Protein 3A4C (pdb70)

Sequence (106 aa):
RCPEQELRLQRLERLPELARVLRNVFVSERKPALTMEVVCARMVDSCQTALSPGEMEKHLVLLAELLPDWLSLHRIRTDTYVKLDKAVDLAGLTARLAHHVHAEGL

Solvent-accessible surface area: 6873 Å² total; per-residue (Å²): 167,73,113,141,65,65,70,70,34,76,55,2,125,83,0,56,138,9,3,119,23,0,78,73,12,4,93,99,29,2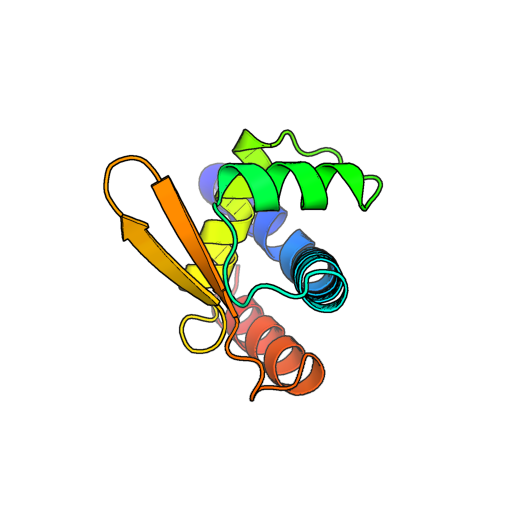23,114,106,25,6,27,10,146,54,0,5,45,94,0,26,122,68,47,193,42,102,20,51,75,42,74,0,77,110,3,0,49,21,0,12,112,19,8,87,122,8,3,59,66,112,198,84,234,141,64,38,68,0,111,14,65,137,96,48,97,8,67,29,3,47,64,104,2,57,118,65,34,151,71,72,61,66

B-factor: mean 21.06, std 9.91, range [3.39, 57.21]

Radius of gyration: 13.51 Å; Cα contacts (8 Å, |Δi|>4): 96; chains: 1; bounding box: 36×27×36 Å

Organism: Mus musculus (NCBI:txid10090)

CATH classification: 1.10.10.1420

Structure (mmCIF, N/CA/C/O backbone):
data_3A4C
#
_entry.id   3A4C
#
_cell.length_a   52.565
_cell.length_b   52.565
_cell.length_c   96.035
_cell.angle_alpha   90.00
_cell.angle_beta   90.00
_cell.angle_gamma   90.00
#
_symmetry.space_group_name_H-M   'P 41 21 2'
#
loop_
_entity.id
_entity.type
_entity.pdbx_description
1 polymer 'DNA replication factor Cdt1'
2 water water
#
loop_
_atom_site.group_PDB
_atom_site.id
_atom_site.type_symbol
_atom_site.label_atom_id
_atom_site.label_alt_id
_atom_site.label_comp_id
_atom_site.label_asym_id
_atom_site.label_entity_id
_atom_site.label_seq_id
_atom_site.pdbx_PDB_ins_code
_atom_site.Cartn_x
_atom_site.Cartn_y
_atom_site.Cartn_z
_atom_site.occupancy
_atom_site.B_iso_or_equiv
_atom_site.auth_seq_id
_atom_site.auth_comp_id
_atom_site.auth_asym_id
_atom_site.auth_atom_id
_atom_site.pdbx_PDB_model_num
ATOM 1 N N . ARG A 1 1 ? 28.759 10.304 26.064 1.00 48.52 452 ARG A N 1
ATOM 2 C CA . ARG A 1 1 ? 27.912 10.710 24.947 1.00 46.75 452 ARG A CA 1
ATOM 3 C C . ARG A 1 1 ? 28.765 11.227 23.795 1.00 41.97 452 ARG A C 1
ATOM 4 O O . ARG A 1 1 ? 29.552 12.156 23.968 1.00 51.98 452 ARG A O 1
ATOM 12 N N . CYS A 1 2 ? 28.610 10.622 22.621 1.00 38.60 453 CYS A N 1
ATOM 13 C CA . CYS A 1 2 ? 29.435 10.981 21.471 1.00 41.54 453 CYS A CA 1
ATOM 14 C C . CYS A 1 2 ? 28.912 12.225 20.746 1.00 39.89 453 CYS A C 1
ATOM 15 O O . CYS A 1 2 ? 27.745 12.584 20.886 1.00 38.26 453 CYS A O 1
ATOM 18 N N . PRO A 1 3 ? 29.787 12.884 19.970 1.00 37.95 454 PRO A N 1
ATOM 19 C CA . PRO A 1 3 ? 29.503 14.150 19.282 1.00 36.28 454 PRO A CA 1
ATOM 20 C C . PRO A 1 3 ? 28.246 14.094 18.423 1.00 33.97 454 PRO A C 1
ATOM 21 O O . PRO A 1 3 ? 27.429 15.010 18.481 1.00 30.01 454 PRO A O 1
ATOM 25 N N . GLU A 1 4 ? 28.100 13.041 17.625 1.00 34.22 455 GLU A N 1
ATOM 26 C CA . GLU A 1 4 ? 26.933 12.906 16.762 1.00 29.46 455 GLU A CA 1
ATOM 27 C C . GLU A 1 4 ? 25.643 12.958 17.577 1.00 27.83 455 GLU A C 1
ATOM 28 O O . GLU A 1 4 ? 24.634 13.544 17.159 1.00 21.84 455 GLU A O 1
ATOM 34 N N . GLN A 1 5 ? 25.683 12.334 18.745 1.00 26.93 456 GLN A N 1
ATOM 35 C CA . GLN A 1 5 ? 24.519 12.275 19.606 1.00 22.46 456 GLN A CA 1
ATOM 36 C C . GLN A 1 5 ? 24.329 13.597 20.335 1.00 24.55 456 GLN A C 1
ATOM 37 O O . GLN A 1 5 ? 23.203 14.026 20.577 1.00 19.00 456 GLN A O 1
ATOM 43 N N . GLU A 1 6 ? 25.427 14.245 20.705 1.00 25.28 457 GLU A N 1
ATOM 44 C CA . GLU A 1 6 ? 25.301 15.550 21.332 1.00 25.99 457 GLU A CA 1
ATOM 45 C C . GLU A 1 6 ? 24.683 16.526 20.332 1.00 23.66 457 GLU A C 1
ATOM 46 O O . GLU A 1 6 ? 23.862 17.368 20.693 1.00 21.71 457 GLU A O 1
ATOM 52 N N . LEU A 1 7 ? 25.066 16.394 19.068 1.00 20.56 458 LEU A N 1
ATOM 53 C CA . LEU A 1 7 ? 24.505 17.236 18.025 1.00 20.40 458 LEU A CA 1
ATOM 54 C C . LEU A 1 7 ? 23.012 16.988 17.871 1.00 20.55 458 LEU A C 1
ATOM 55 O O . LEU A 1 7 ? 22.226 17.930 17.804 1.00 17.74 458 LEU A O 1
ATOM 60 N N . ARG A 1 8 ? 22.613 15.721 17.819 1.00 18.12 459 ARG A N 1
ATOM 61 C CA . ARG A 1 8 ? 21.194 15.407 17.729 1.00 16.39 459 ARG A CA 1
ATOM 62 C C . ARG A 1 8 ? 20.407 16.012 18.893 1.00 17.62 459 ARG A C 1
ATOM 63 O O . ARG A 1 8 ? 19.338 16.585 18.699 1.00 13.04 459 ARG A O 1
ATOM 71 N N . LEU A 1 9 ? 20.924 15.864 20.105 1.00 15.43 460 LEU A N 1
ATOM 72 C CA . LEU A 1 9 ? 20.247 16.424 21.267 1.00 18.32 460 LEU A CA 1
ATOM 73 C C . LEU A 1 9 ? 20.123 17.948 21.132 1.00 14.59 460 LEU A C 1
ATOM 74 O O . LEU A 1 9 ? 19.098 18.520 21.480 1.00 15.59 460 LEU A O 1
ATOM 79 N N . GLN A 1 10 ? 21.171 18.596 20.629 1.00 17.02 461 GLN A N 1
ATOM 80 C CA . GLN A 1 10 ? 21.128 20.033 20.343 1.00 18.61 461 GLN A CA 1
ATOM 81 C C . GLN A 1 10 ? 19.978 20.383 19.400 1.00 18.64 461 GLN A C 1
ATOM 82 O O . GLN A 1 10 ? 19.224 21.324 19.635 1.00 15.65 461 GLN A O 1
ATOM 88 N N . ARG A 1 11 ? 19.856 19.619 18.324 1.00 16.61 462 ARG A N 1
ATOM 89 C CA . ARG A 1 11 ? 18.824 19.864 17.322 1.00 14.46 462 ARG A CA 1
ATOM 90 C C . ARG A 1 11 ? 17.444 19.601 17.887 1.00 13.67 462 ARG A C 1
ATOM 91 O O . ARG A 1 11 ? 16.523 20.387 17.684 1.00 16.01 462 ARG A O 1
ATOM 99 N N . LEU A 1 12 ? 17.299 18.490 18.604 1.00 13.03 463 LEU A N 1
ATOM 100 C CA . LEU A 1 12 ? 16.001 18.112 19.163 1.00 13.68 463 LEU A CA 1
ATOM 101 C C . LEU A 1 12 ? 15.485 19.163 20.143 1.00 16.98 463 LEU A C 1
ATOM 102 O O . LEU A 1 12 ? 14.277 19.393 20.263 1.00 14.53 463 LEU A O 1
ATOM 107 N N . GLU A 1 13 ? 16.404 19.810 20.842 1.00 19.05 464 GLU A N 1
ATOM 108 C CA . GLU A 1 13 ? 16.012 20.830 21.800 1.00 16.02 464 GLU A CA 1
ATOM 109 C C . GLU A 1 13 ? 15.416 22.066 21.126 1.00 15.82 464 GLU A C 1
ATOM 110 O O . GLU A 1 13 ? 14.632 22.791 21.736 1.00 12.65 464 GLU A O 1
ATOM 116 N N . ARG A 1 14 ? 15.761 22.286 19.864 1.00 15.50 465 ARG A N 1
ATOM 117 C CA . ARG A 1 14 ? 15.247 23.442 19.132 1.00 14.51 465 ARG A CA 1
ATOM 118 C C . ARG A 1 14 ? 13.869 23.205 18.531 1.00 12.46 465 ARG A C 1
ATOM 119 O O . ARG A 1 14 ? 13.191 24.153 18.140 1.00 11.23 465 ARG A O 1
ATOM 127 N N . LEU A 1 15 ? 13.469 21.944 18.413 1.00 11.96 466 LEU A N 1
ATOM 128 C CA . LEU A 1 15 ? 12.315 21.606 17.577 1.00 10.41 466 LEU A CA 1
ATOM 129 C C . LEU A 1 15 ? 10.962 22.156 18.041 1.00 10.32 466 LEU A C 1
ATOM 130 O O . LEU A 1 15 ? 10.149 22.572 17.214 1.00 11.40 466 LEU A O 1
ATOM 135 N N . PRO A 1 16 ? 10.700 22.145 19.357 1.00 12.74 467 PRO A N 1
ATOM 136 C CA . PRO A 1 16 ? 9.388 22.668 19.752 1.00 12.40 467 PRO A CA 1
ATOM 137 C C . PRO A 1 16 ? 9.212 24.120 19.303 1.00 13.75 467 PRO A C 1
ATOM 138 O O . PRO A 1 16 ? 8.165 24.472 18.758 1.00 11.36 467 PRO A O 1
ATOM 142 N N . GLU A 1 17 ? 10.232 24.947 19.505 1.00 11.99 468 GLU A N 1
ATOM 143 C CA . GLU A 1 17 ? 10.143 26.344 19.081 1.00 13.59 468 GLU A CA 1
ATOM 144 C C . GLU A 1 17 ? 10.128 26.480 17.573 1.00 12.76 468 GLU A C 1
ATOM 145 O O . GLU A 1 17 ? 9.364 27.276 17.032 1.00 12.03 468 GLU A O 1
ATOM 151 N N . LEU A 1 18 ? 10.977 25.709 16.894 1.00 11.73 469 LEU A N 1
ATOM 152 C CA . LEU A 1 18 ? 10.995 25.711 15.432 1.00 13.18 469 LEU A CA 1
ATOM 153 C C . LEU A 1 18 ? 9.663 25.265 14.833 1.00 9.21 469 LEU A C 1
ATOM 154 O O . LEU A 1 18 ? 9.249 25.759 13.787 1.00 9.59 469 LEU A O 1
ATOM 159 N N . ALA A 1 19 ? 8.990 24.328 15.489 1.00 10.00 470 ALA A N 1
ATOM 160 C CA . ALA A 1 19 ? 7.692 23.879 15.006 1.00 12.21 470 ALA A CA 1
ATOM 161 C C . ALA A 1 19 ? 6.680 25.016 15.037 1.00 9.78 470 ALA A C 1
ATOM 162 O O . ALA A 1 19 ? 5.830 25.121 14.161 1.00 9.92 470 ALA A O 1
ATOM 164 N N . ARG A 1 20 ? 6.760 25.856 16.061 1.00 11.41 471 ARG A N 1
ATOM 165 C CA . ARG A 1 20 ? 5.857 26.990 16.151 1.00 11.17 471 ARG A CA 1
ATOM 166 C C . ARG A 1 20 ? 6.184 28.014 15.087 1.00 11.03 471 ARG A C 1
ATOM 167 O O . ARG A 1 20 ? 5.283 28.579 14.476 1.00 10.89 471 ARG A O 1
ATOM 175 N N . VAL A 1 21 ? 7.475 28.256 14.866 1.00 9.36 472 VAL A N 1
ATOM 176 C CA . VAL A 1 21 ? 7.895 29.178 13.814 1.00 11.30 472 VAL A CA 1
ATOM 177 C C . VAL A 1 21 ? 7.384 28.656 12.472 1.00 13.24 472 VAL A C 1
ATOM 178 O O . VAL A 1 21 ? 6.828 29.401 11.671 1.00 13.02 472 VAL A O 1
ATOM 182 N N . LEU A 1 22 ? 7.571 27.365 12.230 1.00 10.52 473 LEU A N 1
ATOM 183 C CA . LEU A 1 22 ? 7.052 26.753 11.006 1.00 9.77 473 LEU A CA 1
ATOM 184 C C . LEU A 1 22 ? 5.541 26.968 10.859 1.00 12.24 473 LEU A C 1
ATOM 185 O O . LEU A 1 22 ? 5.049 27.364 9.796 1.00 12.79 473 LEU A O 1
ATOM 190 N N . ARG A 1 23 ? 4.791 26.689 11.920 1.00 10.87 474 ARG A N 1
ATOM 191 C CA . ARG A 1 23 ? 3.346 26.828 11.824 1.00 13.02 474 ARG A CA 1
ATOM 192 C C . ARG A 1 23 ? 2.955 28.272 11.514 1.00 14.29 474 ARG A C 1
ATOM 193 O O . ARG A 1 23 ? 2.064 28.525 10.708 1.00 14.31 474 ARG A O 1
ATOM 201 N N . ASN A 1 24 ? 3.628 29.217 12.152 1.00 13.30 475 ASN A N 1
ATOM 202 C CA . ASN A 1 24 ? 3.343 30.628 11.902 1.00 14.77 475 ASN A CA 1
ATOM 203 C C . ASN A 1 24 ? 3.634 31.074 10.475 1.00 17.29 475 ASN A C 1
ATOM 204 O O . ASN A 1 24 ? 2.909 31.898 9.921 1.00 15.26 475 ASN A O 1
ATOM 209 N N . VAL A 1 25 ? 4.696 30.534 9.887 1.00 13.70 476 VAL A N 1
ATOM 210 C CA . VAL A 1 25 ? 5.001 30.803 8.483 1.00 11.87 476 VAL A CA 1
ATOM 211 C C . VAL A 1 25 ? 3.848 30.335 7.597 1.00 13.54 476 VAL A C 1
ATOM 212 O O . VAL A 1 25 ? 3.427 31.041 6.674 1.00 13.23 476 VAL A O 1
ATOM 216 N N . PHE A 1 26 ? 3.328 29.149 7.886 1.00 12.01 477 PHE A N 1
ATOM 217 C CA . PHE A 1 26 ? 2.221 28.630 7.098 1.00 14.19 477 PHE A CA 1
ATOM 218 C C . PHE A 1 26 ? 0.897 29.331 7.382 1.00 15.88 477 PHE A C 1
ATOM 219 O O . PHE A 1 26 ? 0.070 29.458 6.491 1.00 20.10 477 PHE A O 1
ATOM 227 N N . VAL A 1 27 ? 0.700 29.790 8.610 1.00 17.15 478 VAL A N 1
ATOM 228 C CA . VAL A 1 27 ? -0.503 30.560 8.931 1.00 18.89 478 VAL A CA 1
ATOM 229 C C . VAL A 1 27 ? -0.571 31.843 8.109 1.00 22.81 478 VAL A C 1
ATOM 230 O O . VAL A 1 27 ? -1.644 32.280 7.695 1.00 24.74 478 VAL A O 1
ATOM 234 N N . SER A 1 28 ? 0.591 32.426 7.852 1.00 19.42 479 SER A N 1
ATOM 235 C CA . SER A 1 28 ? 0.677 33.672 7.106 1.00 21.34 479 SER A CA 1
ATOM 236 C C . SER A 1 28 ? 0.689 33.441 5.600 1.00 25.75 479 SER A C 1
ATOM 237 O O . SER A 1 28 ? 0.662 34.393 4.824 1.00 28.30 479 SER A O 1
ATOM 240 N N . GLU A 1 29 ? 0.741 32.180 5.183 1.00 19.03 480 GLU A N 1
ATOM 241 C CA . GLU A 1 29 ? 0.804 31.864 3.763 1.00 20.41 480 GLU A CA 1
ATOM 242 C C . GLU A 1 29 ? -0.540 31.325 3.279 1.00 23.63 480 GLU A C 1
ATOM 243 O O . GLU A 1 29 ? -1.088 30.400 3.868 1.00 17.77 480 GLU A O 1
ATOM 249 N N . ARG A 1 30 ? -1.075 31.898 2.208 1.00 19.09 481 ARG A N 1
ATOM 250 C CA . ARG A 1 30 ? -2.344 31.405 1.673 1.00 24.36 481 ARG A CA 1
ATOM 251 C C . ARG A 1 30 ? -2.205 30.052 0.965 1.00 20.21 481 ARG A C 1
ATOM 252 O O . ARG A 1 30 ? -3.139 29.255 0.949 1.00 23.53 481 ARG A O 1
ATOM 260 N N . LYS A 1 31 ? -1.040 29.788 0.386 1.00 20.15 482 LYS A N 1
ATOM 261 C CA . LYS A 1 31 ? -0.812 28.522 -0.305 1.00 21.05 482 LYS A CA 1
ATOM 262 C C . LYS A 1 31 ? -0.581 27.362 0.659 1.00 20.51 482 LYS A C 1
ATOM 263 O O . LYS A 1 31 ? 0.020 27.539 1.721 1.00 18.56 482 LYS A O 1
ATOM 269 N N . PRO A 1 32 ? -1.039 26.160 0.275 1.00 19.64 483 PRO A N 1
ATOM 270 C CA . PRO A 1 32 ? -1.000 24.957 1.117 1.00 19.16 483 PRO A CA 1
ATOM 271 C C . PRO A 1 32 ? 0.389 24.323 1.192 1.00 17.18 483 PRO A C 1
ATOM 272 O O . PRO A 1 32 ? 0.634 23.509 2.073 1.00 21.36 483 PRO A O 1
ATOM 276 N N . ALA A 1 33 ? 1.277 24.676 0.268 1.00 15.53 484 ALA A N 1
ATOM 277 C CA . ALA A 1 33 ? 2.636 24.141 0.278 1.00 16.69 484 ALA A CA 1
ATOM 278 C C . ALA A 1 33 ? 3.633 25.220 -0.081 1.00 14.39 484 ALA A C 1
ATOM 279 O O . ALA A 1 33 ? 3.294 26.170 -0.774 1.00 15.74 484 ALA A O 1
ATOM 281 N N . LEU A 1 34 ? 4.863 25.068 0.398 1.00 13.27 485 LEU A N 1
ATOM 282 C CA . LEU A 1 34 ? 5.957 25.964 0.043 1.00 13.27 485 LEU A CA 1
ATOM 283 C C . LEU A 1 34 ? 7.191 25.118 -0.205 1.00 10.71 485 LEU A C 1
ATOM 284 O O . LEU A 1 34 ? 7.334 24.061 0.395 1.00 12.69 485 LEU A O 1
ATOM 289 N N . THR A 1 35 ? 8.093 25.574 -1.073 1.00 11.21 486 THR A N 1
ATOM 290 C CA . THR A 1 35 ? 9.341 24.845 -1.273 1.00 12.61 486 THR A CA 1
ATOM 291 C C . THR A 1 35 ? 10.187 24.929 -0.011 1.00 13.57 486 THR A C 1
ATOM 292 O O . THR A 1 35 ? 10.092 25.905 0.735 1.00 12.53 486 THR A O 1
ATOM 296 N N . MET A 1 36 ? 10.991 23.895 0.225 1.00 11.69 487 MET A N 1
ATOM 297 C CA . MET A 1 36 ? 11.925 23.848 1.350 1.00 12.37 487 MET A CA 1
ATOM 298 C C . MET A 1 36 ? 12.816 25.071 1.404 1.00 14.04 487 MET A C 1
ATOM 299 O O . MET A 1 36 ? 13.058 25.621 2.470 1.00 12.92 487 MET A O 1
ATOM 304 N N . GLU A 1 37 ? 13.331 25.480 0.252 1.00 14.42 488 GLU A N 1
ATOM 305 C CA . GLU A 1 37 ? 14.148 26.682 0.189 1.00 15.68 488 GLU A CA 1
ATOM 306 C C . GLU A 1 37 ? 13.411 27.892 0.763 1.00 14.25 488 GLU A C 1
ATOM 307 O O . GLU A 1 37 ? 13.956 28.625 1.590 1.00 15.11 488 GLU A O 1
ATOM 313 N N . VAL A 1 38 ? 12.178 28.106 0.315 1.00 12.60 489 VAL A N 1
ATOM 314 C CA . VAL A 1 38 ? 11.394 29.245 0.778 1.00 12.23 489 VAL A CA 1
ATOM 315 C C . VAL A 1 38 ? 11.096 29.137 2.265 1.00 13.71 489 VAL A C 1
ATOM 316 O O . VAL A 1 38 ? 11.236 30.118 3.013 1.00 12.33 489 VAL A O 1
ATOM 320 N N . VAL A 1 39 ? 10.698 27.944 2.695 1.00 12.18 490 VAL A N 1
ATOM 321 C CA . VAL A 1 39 ? 10.329 27.741 4.093 1.00 13.14 490 VAL A CA 1
ATOM 322 C C . VAL A 1 39 ? 11.522 28.049 4.982 1.00 12.75 490 VAL A C 1
ATOM 323 O O . VAL A 1 39 ? 11.391 28.726 6.004 1.00 12.10 490 VAL A O 1
ATOM 327 N N . CYS A 1 40 ? 12.692 27.556 4.592 1.00 10.29 491 CYS A N 1
ATOM 328 C CA . CYS A 1 40 ? 13.885 27.753 5.416 1.00 14.27 491 CYS A CA 1
ATOM 329 C C . CYS A 1 40 ? 14.250 29.226 5.495 1.00 12.27 491 CYS A C 1
ATOM 330 O O . CYS A 1 40 ? 14.651 29.713 6.550 1.00 12.05 491 CYS A O 1
ATOM 333 N N . ALA A 1 41 ? 14.128 29.926 4.372 1.00 11.34 492 ALA A N 1
ATOM 334 C CA . ALA A 1 41 ? 14.408 31.361 4.340 1.00 11.21 492 ALA A CA 1
ATOM 335 C C . ALA A 1 41 ? 13.440 32.115 5.244 1.00 13.56 492 ALA A C 1
ATOM 336 O O . ALA A 1 41 ? 13.832 33.016 5.986 1.00 14.77 492 ALA A O 1
ATOM 338 N N . ARG A 1 42 ? 12.171 31.738 5.202 1.00 11.38 493 ARG A N 1
ATOM 339 C CA . ARG A 1 42 ? 11.182 32.399 6.041 1.00 12.52 493 ARG A CA 1
ATOM 340 C C . ARG A 1 42 ? 11.376 32.068 7.522 1.00 14.38 493 ARG A C 1
ATOM 341 O O . ARG A 1 42 ? 11.183 32.919 8.389 1.00 13.51 493 ARG A O 1
ATOM 349 N N . MET A 1 43 ? 11.761 30.831 7.811 1.00 10.18 494 MET A N 1
ATOM 350 C CA . MET A 1 43 ? 11.951 30.427 9.195 1.00 11.81 494 MET A CA 1
ATOM 351 C C . MET A 1 43 ? 13.154 31.122 9.818 1.00 11.17 494 MET A C 1
ATOM 352 O O . MET A 1 43 ? 13.069 31.638 10.921 1.00 9.55 494 MET A O 1
ATOM 357 N N . VAL A 1 44 ? 14.281 31.142 9.120 1.00 10.48 495 VAL A N 1
ATOM 358 C CA . VAL A 1 44 ? 15.440 31.818 9.684 1.00 9.27 495 VAL A CA 1
ATOM 359 C C . VAL A 1 44 ? 15.149 33.308 9.876 1.00 11.69 495 VAL A C 1
ATOM 360 O O . VAL A 1 44 ? 15.607 33.914 10.838 1.00 14.49 495 VAL A O 1
ATOM 364 N N . ASP A 1 45 ? 14.366 33.894 8.975 1.00 10.33 496 ASP A N 1
ATOM 365 C CA . ASP A 1 45 ? 14.058 35.325 9.068 1.00 11.10 496 ASP A CA 1
ATOM 366 C C . ASP A 1 45 ? 12.985 35.649 10.104 1.00 12.11 496 ASP A C 1
ATOM 367 O O . ASP A 1 45 ? 12.754 36.818 10.411 1.00 15.39 496 ASP A O 1
ATOM 372 N N . SER A 1 46 ? 12.314 34.628 10.620 1.00 8.87 497 SER A N 1
ATOM 373 C CA . SER A 1 46 ? 11.153 34.835 11.491 1.00 10.43 497 SER A CA 1
ATOM 374 C C . SER A 1 46 ? 11.482 34.805 12.979 1.00 11.68 497 SER A C 1
ATOM 375 O O . SER A 1 46 ? 10.623 35.061 13.823 1.00 14.79 497 SER A O 1
ATOM 378 N N . CYS A 1 47 ? 12.718 34.474 13.305 1.00 12.21 498 CYS A N 1
ATOM 379 C CA . CYS A 1 47 ? 13.102 34.370 14.702 1.00 13.56 498 CYS A CA 1
ATOM 380 C C . CYS A 1 47 ? 14.573 34.721 14.835 1.00 12.65 498 CYS A C 1
ATOM 381 O O . CYS A 1 47 ? 15.248 34.975 13.836 1.00 12.16 498 CYS A O 1
ATOM 384 N N . GLN A 1 48 ? 15.075 34.758 16.064 1.00 16.63 499 GLN A N 1
ATOM 385 C CA . GLN A 1 48 ? 16.454 35.171 16.284 1.00 16.33 499 GLN A CA 1
ATOM 386 C C . GLN A 1 48 ? 17.464 34.016 16.251 1.00 24.98 499 GLN A C 1
ATOM 387 O O . GLN A 1 48 ? 18.481 34.059 16.936 1.00 34.09 499 GLN A O 1
ATOM 393 N N . THR A 1 49 ? 17.200 33.010 15.426 1.00 17.42 500 THR A N 1
ATOM 394 C CA . THR A 1 49 ? 17.972 31.765 15.449 1.00 21.48 500 THR A CA 1
ATOM 395 C C . THR A 1 49 ? 19.439 31.850 15.011 1.00 25.03 500 THR A C 1
ATOM 396 O O . THR A 1 49 ? 19.809 32.663 14.169 1.00 22.29 500 THR A O 1
ATOM 400 N N . ALA A 1 50 ? 20.264 30.969 15.574 1.00 29.82 501 ALA A N 1
ATOM 401 C CA . ALA A 1 50 ? 21.687 30.905 15.229 1.00 28.21 501 ALA A CA 1
ATOM 402 C C . ALA A 1 50 ? 21.937 30.059 13.978 1.00 27.38 501 ALA A C 1
ATOM 403 O O . ALA A 1 50 ? 23.083 29.828 13.592 1.00 32.49 501 ALA A O 1
ATOM 405 N N . LEU A 1 51 ? 20.862 29.609 13.342 1.00 26.11 502 LEU A N 1
ATOM 406 C CA . LEU A 1 51 ? 20.964 28.652 12.235 1.00 23.44 502 LEU A CA 1
ATOM 407 C C . LEU A 1 51 ? 21.023 29.288 10.847 1.00 20.80 502 LEU A C 1
ATOM 408 O O . LEU A 1 51 ? 20.328 30.263 10.568 1.00 20.17 502 LEU A O 1
ATOM 413 N N . SER A 1 52 ? 21.856 28.724 9.975 1.00 16.79 503 SER A N 1
ATOM 414 C CA . SER A 1 52 ? 21.820 29.045 8.558 1.00 18.29 503 SER A CA 1
ATOM 415 C C . SER A 1 52 ? 20.606 28.365 7.907 1.00 16.22 503 SER A C 1
ATOM 416 O O . SER A 1 52 ? 20.009 27.466 8.487 1.00 15.71 503 SER A O 1
ATOM 419 N N . PRO A 1 53 ? 20.236 28.793 6.699 1.00 14.99 504 PRO A N 1
ATOM 420 C CA . PRO A 1 53 ? 19.133 28.112 6.013 1.00 16.23 504 PRO A CA 1
ATOM 421 C C . PRO A 1 53 ? 19.417 26.618 5.826 1.00 15.94 504 PRO A C 1
ATOM 422 O O . PRO A 1 53 ? 18.490 25.811 5.917 1.00 14.00 504 PRO A O 1
ATOM 426 N N . GLY A 1 54 ? 20.673 26.266 5.546 1.00 20.10 505 GLY A N 1
ATOM 427 C CA . GLY A 1 54 ? 21.066 24.869 5.401 1.00 16.58 505 GLY A CA 1
ATOM 428 C C . GLY A 1 54 ? 20.878 24.083 6.687 1.00 15.77 505 GLY A C 1
ATOM 429 O O . GLY A 1 54 ? 20.394 22.948 6.674 1.00 16.57 505 GLY A O 1
ATOM 430 N N . GLU A 1 55 ? 21.252 24.691 7.806 1.00 13.32 506 GLU A N 1
ATOM 431 C CA . GLU A 1 55 ? 21.065 24.066 9.109 1.00 14.62 506 GLU A CA 1
ATOM 432 C C . GLU A 1 55 ? 19.590 24.000 9.469 1.00 14.07 506 GLU A C 1
ATOM 433 O O . GLU A 1 55 ? 19.150 23.050 10.094 1.00 14.16 506 GLU A O 1
ATOM 439 N N . MET A 1 56 ? 18.833 25.019 9.079 1.00 13.35 507 MET A N 1
ATOM 440 C CA . MET A 1 56 ? 17.384 25.008 9.264 1.00 14.15 507 MET A CA 1
ATOM 441 C C . MET A 1 56 ? 16.758 23.840 8.494 1.00 13.34 507 MET A C 1
ATOM 442 O O . MET A 1 56 ? 15.886 23.138 9.012 1.00 12.35 507 MET A O 1
ATOM 447 N N . GLU A 1 57 ? 17.207 23.618 7.264 1.00 11.95 508 GLU A N 1
ATOM 448 C CA . GLU A 1 57 ? 16.679 22.499 6.487 1.00 12.67 508 GLU A CA 1
ATOM 449 C C . GLU A 1 57 ? 16.862 21.202 7.251 1.00 10.75 508 GLU A C 1
ATOM 450 O O . GLU A 1 57 ? 15.968 20.367 7.295 1.00 12.45 508 GLU A O 1
ATOM 456 N N . LYS A 1 58 ? 18.033 21.035 7.848 1.00 11.35 509 LYS A N 1
ATOM 457 C CA . LYS A 1 58 ? 18.312 19.835 8.623 1.00 12.68 509 LYS A CA 1
ATOM 458 C C . LYS A 1 58 ? 17.297 19.652 9.758 1.00 14.22 509 LYS A C 1
ATOM 459 O O . LYS A 1 58 ? 16.827 18.545 10.001 1.00 12.70 509 LYS A O 1
ATOM 465 N N . HIS A 1 59 ? 16.951 20.740 10.440 1.00 9.87 510 HIS A N 1
ATOM 466 C CA . HIS A 1 59 ? 15.973 20.668 11.532 1.00 8.54 510 HIS A CA 1
ATOM 467 C C . HIS A 1 59 ? 14.570 20.365 11.040 1.00 10.18 510 HIS A C 1
ATOM 468 O O . HIS A 1 59 ? 13.806 19.676 11.715 1.00 11.27 510 HIS A O 1
ATOM 475 N N . LEU A 1 60 ? 14.215 20.926 9.893 1.00 10.08 511 LEU A N 1
ATOM 476 C CA . LEU A 1 60 ? 12.903 20.677 9.306 1.00 11.62 511 LEU A CA 1
ATOM 477 C C . LEU A 1 60 ? 12.769 19.220 8.921 1.00 10.97 511 LEU A C 1
ATOM 478 O O . LEU A 1 60 ? 11.702 18.638 9.055 1.00 10.08 511 LEU A O 1
ATOM 483 N N . VAL A 1 61 ? 13.852 18.645 8.404 1.00 10.25 512 VAL A N 1
ATOM 484 C CA . VAL A 1 61 ? 13.849 17.233 8.050 1.00 8.35 512 VAL A CA 1
ATOM 485 C C . VAL A 1 61 ? 13.689 16.371 9.298 1.00 10.54 512 VAL A C 1
ATOM 486 O O . VAL A 1 61 ? 12.955 15.385 9.287 1.00 10.79 512 VAL A O 1
ATOM 490 N N . LEU A 1 62 ? 14.369 16.739 10.381 1.00 9.76 513 LEU A N 1
ATOM 491 C CA . LEU A 1 62 ? 14.180 16.035 11.653 1.00 10.21 513 LEU A CA 1
ATOM 492 C C . LEU A 1 62 ? 12.719 16.087 12.082 1.00 12.31 513 LEU A C 1
ATOM 493 O O . LEU A 1 62 ? 12.157 15.097 12.535 1.00 14.27 513 LEU A O 1
ATOM 498 N N . LEU A 1 63 ? 12.103 17.252 11.929 1.00 10.33 514 LEU A N 1
ATOM 499 C CA . LEU A 1 63 ? 10.700 17.435 12.290 1.00 9.13 514 LEU A CA 1
ATOM 500 C C . LEU A 1 63 ? 9.797 16.549 11.427 1.00 12.44 514 LEU A C 1
ATOM 501 O O . LEU A 1 63 ? 8.812 15.972 11.906 1.00 10.93 514 LEU A O 1
ATOM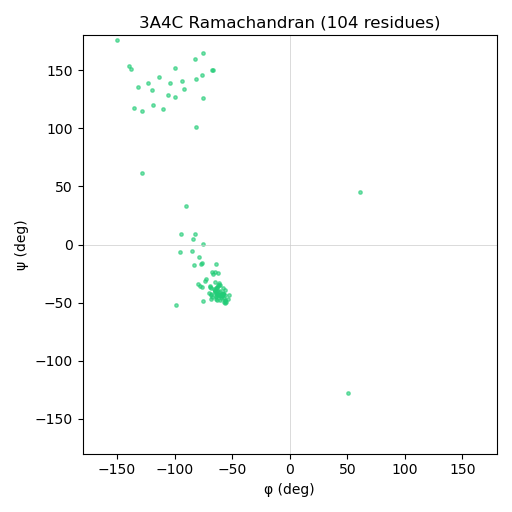 506 N N . ALA A 1 64 ? 10.130 16.452 10.143 1.00 10.16 515 ALA A N 1
ATOM 507 C CA . ALA A 1 64 ? 9.372 15.612 9.214 1.00 10.90 515 ALA A CA 1
ATOM 508 C C . ALA A 1 64 ? 9.497 14.145 9.589 1.00 14.20 515 ALA A C 1
ATOM 509 O O . ALA A 1 64 ? 8.573 13.360 9.386 1.00 15.77 515 ALA A O 1
ATOM 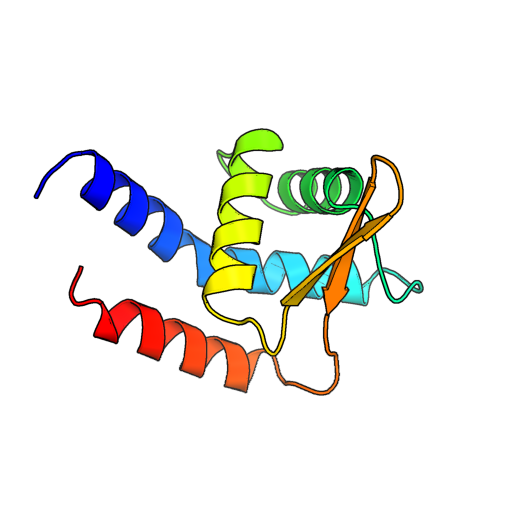511 N N . GLU A 1 65 ? 10.651 13.782 10.134 1.00 11.11 516 GLU A N 1
ATOM 512 C CA . GLU A 1 65 ? 10.907 12.416 10.572 1.00 11.00 516 GLU A CA 1
ATOM 513 C C . GLU A 1 65 ? 10.206 12.101 11.890 1.00 12.55 516 GLU A C 1
ATOM 514 O O . GLU A 1 65 ? 9.721 10.987 12.092 1.00 12.28 516 GLU A O 1
ATOM 520 N N 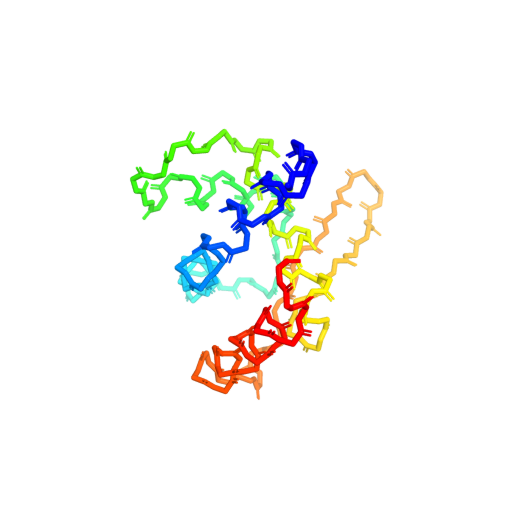. LEU A 1 66 ? 10.143 13.089 12.781 1.00 11.19 517 LEU A N 1
ATOM 521 C CA . LEU A 1 66 ? 9.499 12.893 14.079 1.00 13.59 517 LEU A CA 1
ATOM 522 C C . LEU A 1 66 ? 7.981 12.978 13.993 1.00 15.52 517 LEU A C 1
ATOM 523 O O . LEU A 1 66 ? 7.278 12.280 14.723 1.00 13.74 517 LEU A O 1
ATOM 528 N N . LEU A 1 67 ? 7.481 13.834 13.105 1.00 11.36 518 LEU A N 1
ATOM 529 C CA . LEU A 1 67 ? 6.045 14.092 13.015 1.00 11.82 518 LEU A CA 1
ATOM 530 C C . LEU A 1 67 ? 5.542 13.932 11.579 1.00 13.42 518 LEU A C 1
ATOM 531 O O . LEU A 1 67 ? 5.028 14.880 10.986 1.00 13.63 518 LEU A O 1
ATOM 536 N N . PRO A 1 68 ? 5.676 12.721 11.021 1.00 17.84 519 PRO A N 1
ATOM 537 C CA . PRO A 1 68 ? 5.358 12.486 9.609 1.00 13.27 519 PRO A CA 1
ATOM 538 C C . PRO A 1 68 ? 3.878 12.691 9.273 1.00 19.15 519 PRO A C 1
ATOM 539 O O . PRO A 1 68 ? 3.557 12.954 8.115 1.00 19.76 519 PRO A O 1
ATOM 543 N N . ASP A 1 69 ? 2.994 12.565 10.254 1.00 19.55 520 ASP A N 1
ATOM 544 C CA . ASP A 1 69 ? 1.570 12.786 10.017 1.00 22.15 520 ASP A CA 1
ATOM 545 C C . ASP A 1 69 ? 1.231 14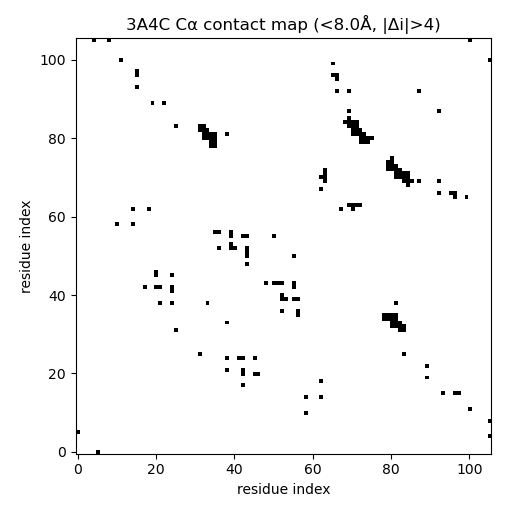.273 9.921 1.00 22.72 520 ASP A C 1
ATOM 546 O O . ASP A 1 69 ? 0.162 14.650 9.442 1.00 23.85 520 ASP A O 1
ATOM 551 N N . TRP A 1 70 ? 2.145 15.117 10.381 1.00 16.96 521 TRP A N 1
ATOM 552 C CA . TRP A 1 70 ? 1.939 16.555 10.316 1.00 15.29 521 TRP A CA 1
ATOM 553 C C . TRP A 1 70 ? 2.670 17.144 9.123 1.00 15.69 521 TRP A C 1
ATOM 554 O O . TRP A 1 70 ? 2.088 17.859 8.314 1.00 19.56 521 TRP A O 1
ATOM 565 N N . LEU A 1 71 ? 3.956 16.829 9.026 1.00 15.01 522 LEU A N 1
ATOM 566 C CA . LEU A 1 71 ? 4.847 17.466 8.064 1.00 13.91 522 LEU A CA 1
ATOM 567 C C . LEU A 1 71 ? 5.255 16.502 6.961 1.00 22.48 522 LEU A C 1
ATOM 568 O O . LEU A 1 71 ? 5.923 15.503 7.221 1.00 22.41 522 LEU A O 1
ATOM 573 N N . SER A 1 72 ? 4.860 16.819 5.730 1.00 15.80 523 SER A N 1
ATOM 574 C CA . SER A 1 72 ? 5.145 15.977 4.579 1.00 16.74 523 SER A CA 1
ATOM 575 C C . SER A 1 72 ? 6.104 16.703 3.628 1.00 16.46 523 SER A C 1
ATOM 576 O O . SER A 1 72 ? 6.033 17.920 3.480 1.00 15.68 523 SER A O 1
ATOM 579 N N . LEU A 1 73 ? 7.006 15.953 3.003 1.00 12.73 524 LEU A N 1
ATOM 580 C CA . LEU A 1 73 ? 7.926 16.502 2.011 1.00 11.43 524 LEU A CA 1
ATOM 581 C C . LEU A 1 73 ? 7.693 15.786 0.694 1.00 16.08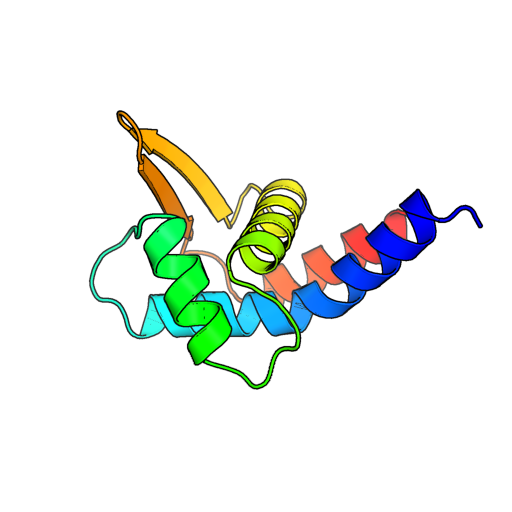 524 LEU A C 1
ATOM 582 O O . LEU A 1 73 ? 7.607 14.560 0.666 1.00 17.46 524 LEU A O 1
ATOM 587 N N . HIS A 1 74 ? 7.593 16.539 -0.398 1.00 12.71 525 HIS A N 1
ATOM 588 C CA . HIS A 1 74 ? 7.330 15.928 -1.705 1.00 11.30 525 HIS A CA 1
ATOM 589 C C . HIS A 1 74 ? 8.248 16.521 -2.769 1.00 10.22 525 HIS A C 1
ATOM 590 O O . HIS A 1 74 ? 8.201 17.705 -3.044 1.00 8.55 525 HIS A O 1
ATOM 597 N N . ARG A 1 75 ? 9.094 15.690 -3.360 1.00 11.40 526 ARG A N 1
ATOM 598 C CA . ARG A 1 75 ? 9.956 16.158 -4.431 1.00 9.85 526 ARG A CA 1
ATOM 599 C C . ARG A 1 75 ? 9.167 16.329 -5.722 1.00 12.59 526 ARG A C 1
ATOM 600 O O . ARG A 1 75 ? 8.497 15.403 -6.172 1.00 11.71 526 ARG A O 1
ATOM 608 N N . ILE A 1 76 ? 9.255 17.517 -6.308 1.00 11.27 527 ILE A N 1
ATOM 609 C CA . ILE A 1 76 ? 8.755 17.748 -7.662 1.00 11.04 527 ILE A CA 1
ATOM 610 C C . ILE A 1 76 ? 9.873 18.397 -8.462 1.00 12.06 527 ILE A C 1
ATOM 611 O O . ILE A 1 76 ? 10.296 19.508 -8.158 1.00 11.78 527 ILE A O 1
ATOM 616 N N . ARG A 1 77 ? 10.367 17.689 -9.468 1.00 10.77 528 ARG A N 1
ATOM 617 C CA . ARG A 1 77 ? 11.557 18.120 -10.183 1.00 11.60 528 ARG A CA 1
ATOM 618 C C . ARG A 1 77 ? 12.662 18.429 -9.173 1.00 13.06 528 ARG A C 1
ATOM 619 O O . ARG A 1 77 ? 12.952 17.598 -8.325 1.00 11.84 528 ARG A O 1
ATOM 627 N N . THR A 1 78 ? 13.282 19.599 -9.239 1.00 17.21 529 THR A N 1
ATOM 628 C CA . THR A 1 78 ? 14.371 19.858 -8.293 1.00 15.94 529 THR A CA 1
ATOM 629 C C . THR A 1 78 ? 13.926 20.610 -7.037 1.00 15.41 529 THR A C 1
ATOM 630 O O . THR A 1 78 ? 14.760 21.035 -6.242 1.00 18.73 529 THR A O 1
ATOM 634 N N . ASP A 1 79 ? 12.620 20.774 -6.861 1.00 12.85 530 ASP A N 1
ATOM 635 C CA . ASP A 1 79 ? 12.087 21.410 -5.661 1.00 17.19 530 ASP A CA 1
ATOM 636 C C . ASP A 1 79 ? 11.610 20.338 -4.700 1.00 13.67 530 ASP A C 1
ATOM 637 O O . ASP A 1 79 ? 11.225 19.261 -5.120 1.00 11.14 530 ASP A O 1
ATOM 642 N N . THR A 1 80 ? 11.635 20.640 -3.410 1.00 13.48 531 THR A N 1
ATOM 643 C CA . THR A 1 80 ? 10.989 19.791 -2.424 1.00 13.10 531 THR A CA 1
ATOM 644 C C . THR A 1 80 ? 9.914 20.605 -1.730 1.00 12.43 531 THR A C 1
A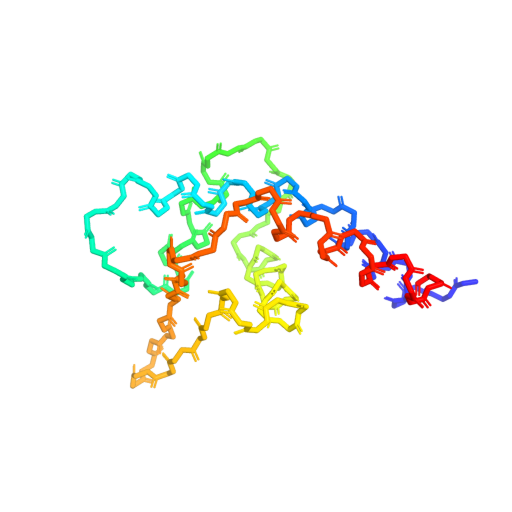TOM 645 O O . THR A 1 80 ? 10.190 21.645 -1.144 1.00 14.21 531 THR A O 1
ATOM 649 N N . TYR A 1 81 ? 8.673 20.155 -1.834 1.00 11.67 532 TYR A N 1
ATOM 650 C CA . TYR A 1 81 ? 7.575 20.912 -1.260 1.00 11.68 532 TYR A CA 1
ATOM 651 C C . TYR A 1 81 ? 7.277 20.472 0.161 1.00 13.75 532 TYR A C 1
ATOM 652 O O . TYR A 1 81 ? 7.221 19.280 0.442 1.00 11.32 532 TYR A O 1
ATOM 661 N N . VAL A 1 82 ? 7.117 21.458 1.042 1.00 13.48 533 VAL A N 1
ATOM 662 C CA . VAL A 1 82 ? 6.713 21.250 2.423 1.00 13.51 533 VAL A CA 1
ATOM 663 C C . VAL A 1 82 ? 5.221 21.536 2.592 1.00 14.91 533 VAL A C 1
ATOM 664 O O . VAL A 1 82 ? 4.728 22.601 2.222 1.00 13.94 533 VAL A O 1
ATOM 668 N N . LYS A 1 83 ? 4.508 20.576 3.160 1.00 12.43 534 LYS A N 1
ATOM 669 C CA . LYS A 1 83 ? 3.076 20.696 3.343 1.00 14.90 534 LYS A CA 1
ATOM 670 C C . LYS A 1 83 ? 2.731 20.318 4.774 1.00 17.64 534 LYS A C 1
ATOM 671 O O . LYS A 1 83 ? 3.246 19.335 5.302 1.00 17.22 534 LYS A O 1
ATOM 677 N N . LEU A 1 84 ? 1.871 21.107 5.405 1.00 16.23 535 LEU A N 1
ATOM 678 C CA . LEU A 1 84 ? 1.409 20.796 6.749 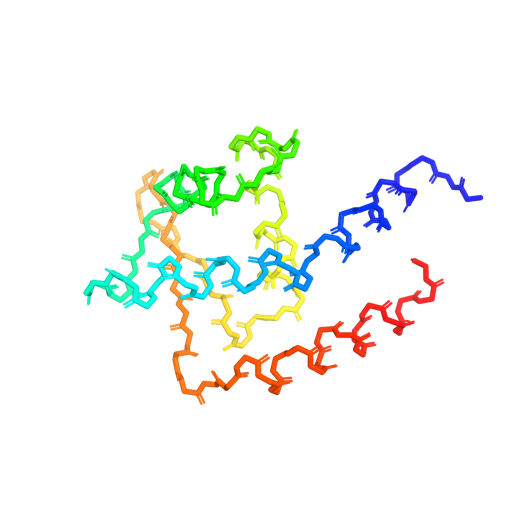1.00 16.84 535 LEU A CA 1
ATOM 679 C C . LEU A 1 84 ? -0.009 20.252 6.693 1.00 20.93 535 LEU A C 1
ATOM 680 O O . LEU A 1 84 ? -0.841 20.742 5.928 1.00 22.19 535 LEU A O 1
ATOM 685 N N . ASP A 1 85 ? -0.285 19.234 7.495 1.00 19.45 536 ASP A N 1
ATOM 686 C CA . ASP A 1 85 ? -1.656 18.792 7.683 1.00 26.90 536 ASP A CA 1
ATOM 687 C C . ASP A 1 85 ? -2.294 19.712 8.714 1.00 27.68 536 ASP A C 1
ATOM 688 O O . ASP A 1 85 ? -2.059 19.569 9.910 1.00 31.76 536 ASP A O 1
ATOM 693 N N . LYS A 1 86 ? -3.086 20.672 8.253 1.00 36.50 537 LYS A N 1
ATOM 694 C CA . LYS A 1 86 ? -3.657 21.660 9.166 1.00 37.82 537 LYS A CA 1
ATOM 695 C C . LYS A 1 86 ? -4.805 21.103 10.012 1.00 36.97 537 LYS A C 1
ATOM 696 O O . LYS A 1 86 ? -5.376 21.815 10.837 1.00 45.96 537 LYS A O 1
ATOM 702 N N . ALA A 1 87 ? -5.123 19.826 9.819 1.00 39.94 538 ALA A N 1
ATOM 703 C CA . ALA A 1 87 ? -6.146 19.160 10.624 1.00 44.98 538 ALA A CA 1
ATOM 704 C C . ALA A 1 87 ? -5.599 18.674 11.972 1.00 47.31 538 ALA A C 1
ATOM 705 O O . ALA A 1 87 ? -6.274 17.943 12.698 1.00 45.77 538 ALA A O 1
ATOM 707 N N . VAL A 1 88 ? -4.372 19.069 12.299 1.00 42.77 539 VAL A N 1
ATOM 708 C CA . VAL A 1 88 ? -3.797 18.733 13.597 1.00 42.71 539 VAL A CA 1
ATOM 709 C C . VAL A 1 88 ? -3.381 19.990 14.360 1.00 44.62 539 VAL A C 1
ATOM 710 O O . VAL A 1 88 ? -2.841 20.928 13.773 1.00 49.32 539 VAL A O 1
ATOM 714 N N . ASP A 1 89 ? -3.642 19.999 15.666 1.00 47.37 540 ASP A N 1
ATOM 715 C CA . ASP A 1 89 ? -3.351 21.150 16.528 1.00 46.38 540 ASP A CA 1
ATOM 716 C C . ASP A 1 89 ? -1.883 21.180 16.953 1.00 42.21 540 ASP A C 1
ATOM 717 O O . ASP A 1 89 ? -1.292 20.137 17.219 1.00 34.06 540 ASP A O 1
ATOM 722 N N . LEU A 1 90 ? -1.300 22.375 17.020 1.00 40.20 541 LEU A N 1
ATOM 723 C CA . LEU A 1 90 ? 0.090 22.515 17.455 1.00 36.69 541 LEU A CA 1
ATOM 724 C C . LEU A 1 90 ? 0.226 22.076 18.908 1.00 31.72 541 LEU A C 1
ATOM 725 O O . LEU A 1 90 ? 1.326 21.811 19.388 1.00 29.04 541 LEU A O 1
ATOM 730 N N . ALA A 1 91 ? -0.901 21.987 19.607 1.00 38.25 542 ALA A N 1
ATOM 731 C CA . ALA A 1 91 ? -0.889 21.532 20.991 1.00 35.56 542 ALA A CA 1
ATOM 732 C C . ALA A 1 91 ? -0.692 20.025 21.039 1.00 31.02 542 ALA A C 1
ATOM 733 O O . ALA A 1 91 ? 0.136 19.520 21.796 1.00 28.29 542 ALA A O 1
ATOM 735 N N . GLY A 1 92 ? -1.467 19.308 20.233 1.00 34.83 543 GLY A N 1
ATOM 736 C CA . GLY A 1 92 ? -1.338 17.864 20.147 1.00 34.11 543 GLY A CA 1
ATOM 737 C C . GLY A 1 92 ? 0.021 17.454 19.606 1.00 24.10 543 GLY A C 1
ATOM 738 O O . GLY A 1 92 ? 0.661 16.538 20.137 1.00 24.05 543 GLY A O 1
ATOM 739 N N . LEU A 1 93 ? 0.456 18.132 18.545 1.00 27.19 544 LEU A N 1
ATOM 740 C CA . LEU A 1 93 ? 1.764 17.887 17.938 1.00 25.70 544 LEU A CA 1
ATOM 741 C C . LEU A 1 93 ? 2.872 18.087 18.938 1.00 22.28 544 LEU A C 1
ATOM 742 O O . LEU A 1 93 ? 3.838 17.331 18.973 1.00 22.29 544 LEU A O 1
ATOM 747 N N . THR A 1 94 ? 2.745 19.151 19.720 1.00 21.14 545 THR A N 1
ATOM 748 C CA . THR A 1 94 ? 3.776 19.531 20.665 1.00 19.23 545 THR A CA 1
ATOM 749 C C . THR A 1 94 ? 3.928 18.483 21.750 1.00 18.04 545 THR A C 1
ATOM 750 O O . THR A 1 94 ? 5.042 18.184 22.179 1.00 16.58 545 THR A O 1
ATOM 754 N N . ALA A 1 95 ? 2.811 17.915 22.191 1.00 18.57 546 ALA A N 1
ATOM 755 C CA . ALA A 1 95 ? 2.875 16.844 23.183 1.00 18.33 546 ALA A CA 1
ATOM 756 C C . ALA A 1 95 ? 3.497 15.592 22.562 1.00 15.09 546 ALA A C 1
ATOM 757 O O . ALA A 1 95 ? 4.329 14.928 23.177 1.00 16.17 546 ALA A O 1
ATOM 759 N N . ARG A 1 96 ? 3.089 15.266 21.342 1.00 13.61 547 ARG A N 1
ATOM 760 C CA . ARG A 1 96 ? 3.657 14.112 20.650 1.00 16.69 547 ARG A CA 1
ATOM 761 C C . ARG A 1 96 ? 5.154 14.276 20.415 1.00 17.24 547 ARG A C 1
ATOM 762 O O . ARG A 1 96 ? 5.924 13.337 20.602 1.00 16.01 547 ARG A O 1
ATOM 770 N N . LEU A 1 97 ? 5.565 15.466 19.988 1.00 14.67 548 LEU A N 1
ATOM 771 C CA . LEU A 1 97 ? 6.984 15.752 19.802 1.00 12.96 548 LEU A CA 1
ATOM 772 C C . LEU A 1 97 ? 7.774 15.526 21.096 1.00 16.76 548 LEU A C 1
ATOM 773 O O . LEU A 1 97 ? 8.815 14.858 21.100 1.00 14.41 548 LEU A O 1
ATOM 778 N N . ALA A 1 98 ? 7.279 16.088 22.195 1.00 15.84 549 ALA A N 1
ATOM 779 C CA . ALA A 1 98 ? 7.923 15.924 23.493 1.00 14.96 549 ALA A CA 1
ATOM 780 C C . ALA A 1 98 ? 8.046 14.456 23.878 1.00 15.42 549 ALA A C 1
ATOM 781 O O . ALA A 1 98 ? 9.078 14.025 24.391 1.00 17.12 549 ALA A O 1
ATOM 783 N N . HIS A 1 99 ? 6.984 13.694 23.642 1.00 17.26 550 HIS A N 1
ATOM 784 C CA . HIS A 1 99 ? 6.989 12.267 23.961 1.00 19.52 550 HIS A CA 1
ATOM 785 C C . HIS A 1 99 ? 8.035 11.508 23.142 1.00 20.71 550 HIS A C 1
ATOM 786 O O . HIS A 1 99 ? 8.790 10.697 23.678 1.00 16.67 550 HIS A O 1
ATOM 793 N N . HIS A 1 100 ? 8.057 11.760 21.837 1.00 16.90 551 HIS A N 1
ATOM 794 C CA . HIS A 1 100 ? 9.048 11.145 20.960 1.00 16.61 551 HIS A CA 1
ATOM 795 C C . HIS A 1 100 ? 10.461 11.437 21.419 1.00 15.72 551 HIS A C 1
ATOM 796 O O . HIS A 1 100 ? 11.295 10.534 21.510 1.00 17.65 551 HIS A O 1
ATOM 803 N N . VAL A 1 101 ? 10.741 12.712 21.670 1.00 16.28 552 VAL A N 1
ATOM 804 C CA . VAL A 1 101 ? 12.074 13.131 22.069 1.00 12.36 552 VAL A CA 1
ATOM 805 C C . VAL A 1 101 ? 12.475 12.459 23.374 1.00 21.64 552 VAL A C 1
ATOM 806 O O . VAL A 1 101 ? 13.571 11.903 23.485 1.00 19.92 552 VAL A O 1
ATOM 810 N N . HIS A 1 102 ? 11.576 12.495 24.353 1.00 20.08 553 HIS A N 1
ATOM 811 C CA . HIS A 1 102 ? 11.819 11.837 25.632 1.00 19.04 553 HIS A CA 1
ATOM 812 C C . HIS A 1 102 ? 12.068 10.336 25.468 1.00 19.78 553 HIS A C 1
ATOM 813 O O . HIS A 1 102 ? 12.968 9.773 26.095 1.00 18.54 553 HIS A O 1
ATOM 820 N N . ALA A 1 103 ? 11.271 9.689 24.624 1.00 17.45 554 ALA A N 1
ATOM 821 C CA . ALA A 1 103 ? 11.386 8.246 24.433 1.00 18.89 554 ALA A CA 1
ATOM 822 C C . ALA A 1 103 ? 12.733 7.811 23.867 1.00 16.65 554 ALA A C 1
ATOM 823 O O . ALA A 1 103 ? 13.139 6.669 24.071 1.00 15.88 554 ALA A O 1
ATOM 825 N N . GLU A 1 104 ? 13.433 8.704 23.166 1.00 15.66 555 GLU A N 1
ATOM 826 C CA . GLU A 1 104 ? 14.758 8.348 22.643 1.00 14.11 555 GLU A CA 1
ATOM 827 C C . GLU A 1 104 ? 15.767 8.134 23.770 1.00 17.64 555 GLU A C 1
ATOM 828 O O . GLU A 1 104 ? 16.758 7.429 23.592 1.00 15.05 555 GLU A O 1
ATOM 834 N N . GLY A 1 105 ? 15.516 8.760 24.918 1.00 16.73 556 GLY A N 1
ATOM 835 C CA . GLY A 1 105 ? 16.377 8.598 26.079 1.00 18.01 556 GLY A CA 1
ATOM 836 C C . GLY A 1 105 ? 17.772 9.085 25.760 1.00 22.40 556 GLY A C 1
ATOM 837 O O . GLY A 1 105 ? 18.754 8.408 26.065 1.00 24.02 556 GLY A O 1
ATOM 838 N N . LEU A 1 106 ? 17.826 10.254 25.118 1.00 24.85 557 LEU A N 1
ATOM 839 C CA . LEU A 1 106 ? 19.048 10.889 24.614 1.00 28.74 557 LEU A CA 1
ATOM 840 C C . LEU A 1 106 ? 19.086 10.962 23.070 1.00 36.34 557 LEU A C 1
ATOM 841 O O . LEU A 1 106 ? 19.251 9.973 22.344 1.00 30.56 557 LEU A O 1
#

Secondary structure (DSSP, 8-state):
--HHHHHHHHHHHHHHHHHHHHHHHHHT-SSSEEEHHHHHHHHHHTS--S--HHHHHHHHHHHHHH-TTTEEEEEETTEEEEEE-TTS-HHHHHHHHHHHHHHHT-

Foldseek 3Di:
DDPVVVVVLVLLVCQLVLVVLLVVVVVPDPDQKDWLQVSLVSSVVSDVDPDDSVRSSVSLVVLCVQCVVAWPWDDDPNTIIIGGDPVDDSVVSSVSSVVSSVVVVD

Nearest PDB structures (foldseek):
  3a4c-assembly1_A  TM=1.010E+00  e=1.049E-18  Mus musculus
  2rqq-assembly1_A  TM=8.145E-01  e=1.176E-14  Mus musculus
  8s0f-assembly1_8  TM=9.548E-01  e=2.693E-12  Homo sapiens
  2klo-assembly1_A  TM=6.988E-01  e=2.423E-13  Mus musculus
  9bcx-assembly1_8  TM=7.617E-01  e=3.122E-03  Saccharomyces cerevisiae

InterPro domains:
  IPR014939 CDT1 Geminin-binding domain-like [PF08839] (199-361)
  IPR014939 CDT1 Geminin-binding domain-like [SM01075] (199-362)
  IPR014939 CDT1 Geminin-binding domain-like [cd08674] (181-364)
  IPR032054 DNA replication factor Cdt1, C-terminal [PF16679] (434-528)
  IPR032054 DNA replication factor Cdt1, C-terminal [cd08767] (427-549)
  IPR036390 Winged helix DNA-binding domain superfamily [SSF46785] (180-364)
  IPR038090 DNA replication factor Cdt1, C-terminal WH domain superfamily [G3DSA:1.10.10.1420] (420-557)
  IPR045173 DNA replication factor Cdt1 [PTHR28637] (50-550)

GO terms:
  GO:0033262 regulation of nuclear cell cycle DNA replication (P, IDA)
  GO:0005515 protein binding (F, IPI)
  GO:0005634 nucleus (C, IDA)
  GO:0003677 DNA binding (F, IDA)
  GO:0030174 regulation of DNA-templated DNA replication initiation (P, IDA)
  GO:0000076 DNA replication checkpoint signaling (P, IDA)